Protein AF-A0AAV3UGQ1-F1 (afdb_monomer_lite)

Foldseek 3Di:
DDWDKDFDQDDDPDDPDDPNFKTKIKAFPPLCVPPVVVLVVVFVWDWDDDPTIIMIIGGPVGVVVSVVVCCVVVSDPPPPD

Radius of gyration: 12.82 Å; chains: 1; bounding box: 38×29×27 Å

Structure (mmCIF, N/CA/C/O backbone):
data_AF-A0AAV3UGQ1-F1
#
_entry.id   AF-A0AAV3UGQ1-F1
#
loop_
_atom_site.group_PDB
_atom_site.id
_atom_site.type_symbol
_atom_site.label_atom_id
_atom_site.label_alt_id
_atom_site.label_comp_id
_atom_site.label_asym_id
_atom_site.label_entity_id
_atom_site.label_seq_id
_atom_site.pdbx_PDB_ins_code
_atom_site.Cartn_x
_atom_site.Cartn_y
_atom_site.Cartn_z
_atom_site.occupancy
_atom_site.B_iso_or_equiv
_atom_site.auth_seq_id
_atom_site.auth_comp_id
_atom_site.auth_asym_id
_atom_site.auth_atom_id
_atom_site.pdbx_PDB_model_num
ATOM 1 N N . MET A 1 1 ? -5.613 11.807 16.963 1.00 44.09 1 MET A N 1
ATOM 2 C CA . MET A 1 1 ? -4.598 10.741 16.843 1.00 44.09 1 MET A CA 1
ATOM 3 C C . MET A 1 1 ? -4.037 10.824 15.438 1.00 44.09 1 MET A C 1
ATOM 5 O O . MET A 1 1 ? -4.734 10.462 14.506 1.00 44.09 1 MET A O 1
ATOM 9 N N . THR A 1 2 ? -2.866 11.437 15.272 1.00 44.09 2 THR A N 1
ATOM 10 C CA . THR A 1 2 ? -2.238 11.639 13.958 1.00 44.09 2 THR A CA 1
ATOM 11 C C . THR A 1 2 ? -1.505 10.358 13.581 1.00 44.09 2 THR A C 1
ATOM 13 O O . THR A 1 2 ? -0.453 10.071 14.149 1.00 44.09 2 THR A O 1
ATOM 16 N N . SER A 1 3 ? -2.079 9.560 12.685 1.00 51.62 3 SER A N 1
ATOM 17 C CA . SER A 1 3 ? -1.417 8.370 12.151 1.00 51.62 3 SER A CA 1
ATOM 18 C C . SER A 1 3 ? -0.228 8.802 11.291 1.00 51.62 3 SER A C 1
ATOM 20 O O . SER A 1 3 ? -0.392 9.519 10.307 1.00 51.62 3 SER A O 1
ATOM 22 N N . PHE A 1 4 ? 0.983 8.413 11.686 1.00 55.97 4 PHE A N 1
ATOM 23 C CA . PHE A 1 4 ? 2.203 8.712 10.939 1.00 55.97 4 PHE A CA 1
ATOM 24 C C . PHE A 1 4 ? 2.435 7.634 9.881 1.00 55.97 4 PHE A C 1
ATOM 26 O O . PHE A 1 4 ? 2.745 6.492 10.213 1.00 55.97 4 PHE A O 1
ATOM 33 N N . VAL A 1 5 ? 2.327 8.009 8.608 1.00 59.81 5 VAL A N 1
ATOM 34 C CA . VAL A 1 5 ? 2.732 7.165 7.479 1.00 59.81 5 VAL A CA 1
ATOM 35 C C . VAL A 1 5 ? 4.255 7.122 7.448 1.00 59.81 5 VAL A C 1
ATOM 37 O O . VAL A 1 5 ? 4.910 8.163 7.385 1.00 59.81 5 VAL A O 1
ATOM 40 N N . ARG A 1 6 ? 4.841 5.924 7.516 1.00 64.94 6 ARG A N 1
ATOM 41 C CA . ARG A 1 6 ? 6.292 5.741 7.391 1.00 64.94 6 ARG A CA 1
ATOM 42 C C . ARG A 1 6 ? 6.596 4.923 6.149 1.00 64.94 6 ARG A C 1
ATOM 44 O O . ARG A 1 6 ? 6.265 3.743 6.072 1.00 64.94 6 ARG A O 1
ATOM 51 N N . ILE A 1 7 ? 7.277 5.547 5.195 1.00 62.38 7 ILE A N 1
ATOM 52 C CA . ILE A 1 7 ? 7.874 4.848 4.059 1.00 62.38 7 ILE A CA 1
ATOM 53 C C . ILE A 1 7 ? 9.223 4.318 4.539 1.00 62.38 7 ILE A C 1
ATOM 55 O O . ILE A 1 7 ? 10.110 5.093 4.893 1.00 62.38 7 ILE A O 1
ATOM 59 N N . ILE A 1 8 ? 9.369 2.997 4.606 1.00 62.31 8 ILE A N 1
ATOM 60 C CA . ILE A 1 8 ? 10.619 2.360 5.023 1.00 62.31 8 ILE A CA 1
ATOM 61 C C . ILE A 1 8 ? 11.191 1.662 3.797 1.00 62.31 8 ILE A C 1
ATOM 63 O O . ILE A 1 8 ? 10.758 0.577 3.421 1.00 62.31 8 ILE A O 1
ATOM 67 N N . VAL A 1 9 ? 12.193 2.269 3.169 1.00 58.56 9 VAL A N 1
ATOM 68 C CA . VAL A 1 9 ? 12.979 1.587 2.138 1.00 58.56 9 VAL A CA 1
ATOM 69 C C . VAL A 1 9 ? 14.010 0.721 2.859 1.00 58.56 9 VAL A C 1
ATOM 71 O O . VAL A 1 9 ? 15.006 1.227 3.377 1.00 58.56 9 VAL A O 1
ATOM 74 N N . THR A 1 10 ? 13.762 -0.587 2.960 1.00 53.44 10 THR A N 1
ATOM 75 C CA . THR A 1 10 ? 14.735 -1.514 3.552 1.00 53.44 10 THR A CA 1
ATOM 76 C C . THR A 1 10 ? 15.919 -1.650 2.605 1.00 53.44 10 THR A C 1
ATOM 78 O O . THR A 1 10 ? 15.892 -2.419 1.651 1.00 53.44 10 THR A O 1
ATOM 81 N N . GLN A 1 11 ? 16.992 -0.912 2.877 1.00 47.06 11 GLN A N 1
ATOM 82 C CA . GLN A 1 11 ? 18.268 -1.094 2.200 1.00 47.06 11 GLN A CA 1
ATOM 83 C C . GLN A 1 11 ? 19.242 -1.769 3.167 1.00 47.06 11 GLN A C 1
ATOM 85 O O . GLN A 1 11 ? 19.929 -1.112 3.946 1.00 47.06 11 GLN A O 1
ATOM 90 N N . ARG A 1 12 ? 19.296 -3.108 3.150 1.00 48.06 12 ARG A N 1
ATOM 91 C CA . ARG A 1 12 ? 20.368 -3.862 3.817 1.00 48.06 12 ARG A CA 1
ATOM 92 C C . ARG A 1 12 ? 21.405 -4.306 2.790 1.00 48.06 12 ARG A C 1
ATOM 94 O O . ARG A 1 12 ? 21.195 -5.243 2.030 1.00 48.06 12 ARG A O 1
ATOM 101 N N . VAL A 1 13 ? 22.546 -3.622 2.785 1.00 50.78 13 VAL A N 1
ATOM 102 C CA . VAL A 1 13 ? 23.766 -4.042 2.086 1.00 50.78 13 VAL A CA 1
ATOM 103 C C . VAL A 1 13 ? 24.529 -5.004 2.990 1.00 50.78 13 VAL A C 1
ATOM 105 O O . VAL A 1 13 ? 25.171 -4.546 3.930 1.00 50.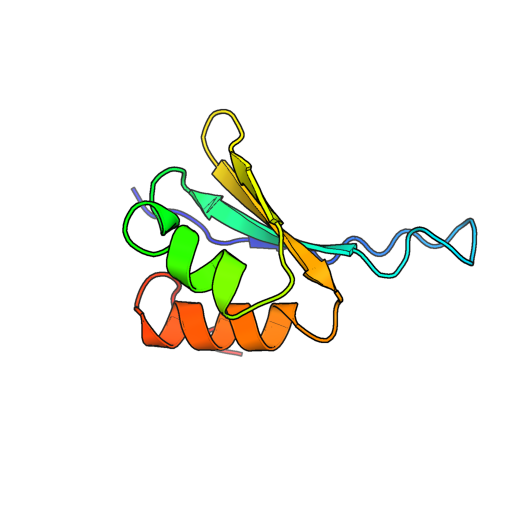78 13 VAL A O 1
ATOM 108 N N . THR A 1 14 ? 24.450 -6.317 2.722 1.00 49.38 14 THR A N 1
ATOM 109 C CA . THR A 1 14 ? 25.578 -7.268 2.918 1.00 49.38 14 THR A CA 1
ATOM 110 C C . THR A 1 14 ? 25.444 -8.628 2.197 1.00 49.38 14 THR A C 1
ATOM 112 O O . THR A 1 14 ? 26.345 -9.441 2.335 1.00 49.38 14 THR A O 1
ATOM 115 N N . ASP A 1 15 ? 24.406 -8.895 1.392 1.00 46.12 15 ASP A N 1
ATOM 116 C CA . ASP A 1 15 ? 24.386 -10.057 0.480 1.00 46.12 15 ASP A CA 1
ATOM 117 C C . ASP A 1 15 ? 23.553 -9.712 -0.770 1.00 46.12 15 ASP A C 1
ATOM 119 O O . ASP A 1 15 ? 22.437 -9.200 -0.672 1.00 46.12 15 ASP A O 1
ATOM 123 N N . ALA A 1 16 ? 24.168 -9.787 -1.950 1.00 51.09 16 ALA A N 1
ATOM 124 C CA . ALA A 1 16 ? 23.992 -8.748 -2.968 1.00 51.09 16 ALA A CA 1
ATOM 125 C C . ALA A 1 16 ? 22.86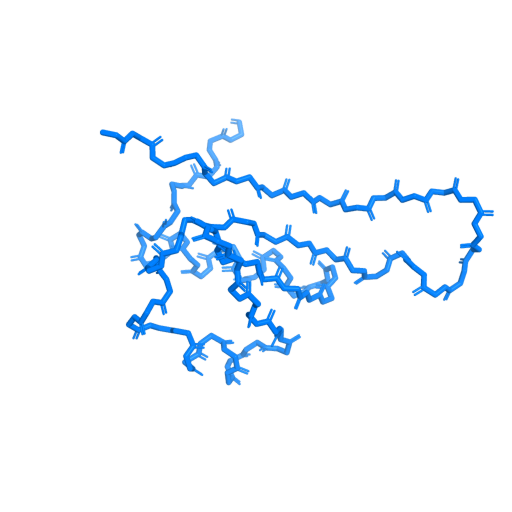5 -8.934 -3.998 1.00 51.09 16 ALA A C 1
ATOM 127 O O . ALA A 1 16 ? 22.729 -8.034 -4.830 1.00 51.09 16 ALA A O 1
ATOM 128 N N . SER A 1 17 ? 22.053 -9.998 -3.967 1.00 51.56 17 SER A N 1
ATOM 129 C CA . SER A 1 17 ? 21.263 -10.334 -5.173 1.00 51.56 17 SER A CA 1
ATOM 130 C C . SER A 1 17 ? 19.768 -10.611 -4.997 1.00 51.56 17 SER A C 1
ATOM 132 O O . SER A 1 17 ? 19.092 -10.702 -6.012 1.00 51.56 17 SER A O 1
ATOM 134 N N . TRP A 1 18 ? 19.229 -10.740 -3.778 1.00 49.12 18 TRP A N 1
ATOM 135 C CA . TRP A 1 18 ? 17.810 -11.129 -3.599 1.00 49.12 18 TRP A CA 1
ATOM 136 C C . TRP A 1 18 ? 16.998 -10.288 -2.604 1.00 49.12 18 TRP A C 1
ATOM 138 O O . TRP A 1 18 ? 15.777 -10.388 -2.579 1.00 49.12 18 TRP A O 1
ATOM 148 N N . PHE A 1 19 ? 17.641 -9.440 -1.796 1.00 50.12 19 PHE A N 1
ATOM 149 C CA . PHE A 1 19 ? 16.968 -8.683 -0.726 1.00 50.12 19 PHE A CA 1
ATOM 150 C C . PHE A 1 19 ? 16.851 -7.172 -0.984 1.00 50.12 19 PHE A C 1
ATOM 152 O O . PHE A 1 19 ? 16.351 -6.448 -0.124 1.00 50.12 19 PHE A O 1
ATOM 159 N N . ARG A 1 20 ? 17.313 -6.673 -2.141 1.00 54.03 20 ARG A N 1
ATOM 160 C CA . ARG A 1 20 ? 17.371 -5.227 -2.436 1.00 54.03 20 ARG A CA 1
ATOM 161 C C . ARG A 1 20 ? 16.136 -4.643 -3.119 1.00 54.03 20 ARG A C 1
ATOM 163 O O . ARG A 1 20 ? 16.049 -3.424 -3.220 1.00 54.03 20 ARG A O 1
ATOM 170 N N . ASP A 1 21 ? 15.178 -5.474 -3.512 1.00 55.69 21 ASP A N 1
ATOM 171 C CA . ASP A 1 21 ? 14.022 -5.035 -4.301 1.00 55.69 21 ASP A CA 1
ATOM 172 C C . ASP A 1 21 ? 12.719 -4.951 -3.498 1.00 55.69 21 ASP A C 1
ATOM 174 O O . ASP A 1 21 ? 11.667 -4.699 -4.074 1.00 55.69 21 ASP A O 1
ATOM 178 N N . ASN A 1 22 ? 12.750 -5.133 -2.174 1.00 56.16 22 ASN A N 1
ATOM 179 C CA . ASN A 1 22 ? 11.554 -4.936 -1.356 1.00 56.16 22 ASN A CA 1
ATOM 180 C C . ASN A 1 22 ? 11.549 -3.536 -0.751 1.00 56.16 22 ASN A C 1
ATOM 182 O O . ASN A 1 22 ? 12.203 -3.251 0.254 1.00 56.16 22 ASN A O 1
ATOM 186 N N . THR A 1 23 ? 10.776 -2.659 -1.383 1.00 72.25 23 THR A N 1
ATOM 187 C CA . THR A 1 23 ? 10.415 -1.362 -0.817 1.00 72.25 23 THR A CA 1
ATOM 188 C C . THR A 1 23 ? 9.050 -1.504 -0.145 1.00 72.25 23 THR A C 1
ATOM 190 O O . THR A 1 23 ? 8.188 -2.220 -0.656 1.00 72.25 23 THR A O 1
ATOM 193 N N . GLN A 1 24 ? 8.856 -0.871 1.017 1.00 82.81 24 GLN A N 1
ATOM 194 C CA . GLN A 1 24 ? 7.604 -0.996 1.766 1.00 82.81 24 GLN A CA 1
ATOM 195 C C . GLN A 1 24 ? 7.045 0.351 2.243 1.00 82.81 24 GLN A C 1
ATOM 197 O O . GLN A 1 24 ? 7.789 1.242 2.664 1.00 82.81 24 GLN A O 1
ATOM 202 N N . ILE A 1 25 ? 5.718 0.477 2.205 1.00 85.25 25 ILE A N 1
ATOM 203 C CA . ILE A 1 25 ? 4.967 1.588 2.806 1.00 85.25 25 ILE A CA 1
ATOM 204 C C . ILE A 1 25 ? 4.199 1.033 4.002 1.00 85.25 25 ILE A C 1
ATOM 206 O O . ILE A 1 25 ? 3.525 0.013 3.882 1.00 85.25 25 ILE A O 1
ATOM 210 N N . VAL A 1 26 ? 4.301 1.695 5.153 1.00 86.44 26 VAL A N 1
ATOM 211 C CA . VAL A 1 26 ? 3.545 1.338 6.355 1.00 86.44 26 VAL A CA 1
ATOM 212 C C . VAL A 1 26 ? 2.433 2.357 6.568 1.00 86.44 26 VAL A C 1
ATOM 214 O O . VAL A 1 26 ? 2.696 3.558 6.688 1.00 86.44 26 VAL A O 1
ATOM 217 N N . LEU A 1 27 ? 1.202 1.860 6.620 1.00 85.38 27 LEU A N 1
ATOM 218 C CA . LEU A 1 27 ? -0.024 2.616 6.852 1.00 85.38 27 LEU A CA 1
ATOM 219 C C . LEU A 1 27 ? -0.691 2.119 8.142 1.00 85.38 27 LEU A C 1
ATOM 221 O O . LEU A 1 27 ? -0.443 0.983 8.541 1.00 85.38 27 LEU A O 1
ATOM 225 N N . PRO A 1 28 ? -1.519 2.929 8.81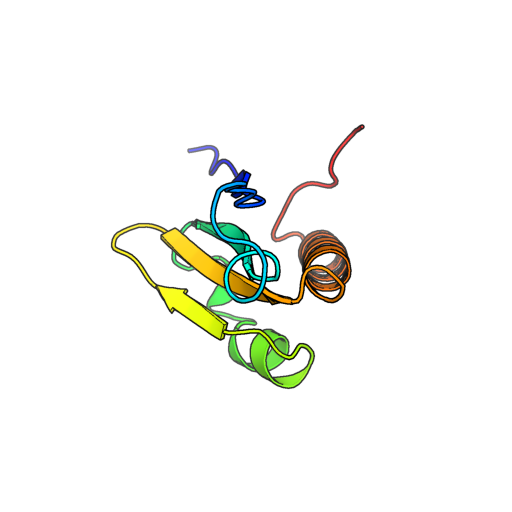9 1.00 83.81 28 PRO A N 1
ATOM 226 C CA . PRO A 1 28 ? -2.339 2.427 9.920 1.00 83.81 28 PRO A CA 1
ATOM 227 C C . PRO A 1 28 ? -3.356 1.399 9.402 1.00 83.81 28 PRO A C 1
ATOM 229 O O . PRO A 1 28 ? -3.837 1.513 8.269 1.00 83.81 28 PRO A O 1
ATOM 232 N N . THR A 1 29 ? -3.693 0.410 10.231 1.00 81.19 29 THR A N 1
ATOM 233 C CA . THR A 1 29 ? -4.727 -0.578 9.893 1.00 81.19 29 THR A CA 1
ATOM 234 C C . THR A 1 29 ? -6.041 0.126 9.554 1.00 81.19 29 THR A C 1
ATOM 236 O O . THR A 1 29 ? -6.448 1.075 10.224 1.00 81.19 29 THR A O 1
ATOM 239 N N . GLY A 1 30 ? -6.696 -0.327 8.484 1.00 79.62 30 GLY A N 1
ATOM 240 C CA . GLY A 1 30 ? -7.960 0.236 8.005 1.00 79.62 30 GLY A CA 1
ATOM 241 C C . GLY A 1 30 ? -7.823 1.430 7.055 1.00 79.62 30 GLY A C 1
ATOM 242 O O . GLY A 1 30 ? -8.806 1.803 6.430 1.00 79.62 30 GLY A O 1
ATOM 243 N N . ALA A 1 31 ? -6.625 1.997 6.851 1.00 81.75 31 ALA A N 1
ATOM 244 C CA . ALA A 1 31 ? -6.434 3.047 5.837 1.00 81.75 31 ALA A CA 1
ATOM 245 C C . ALA A 1 31 ? -6.648 2.552 4.401 1.00 81.75 31 ALA A C 1
ATOM 247 O O . ALA A 1 31 ? -6.909 3.347 3.506 1.00 81.75 31 ALA A O 1
ATOM 248 N N . LEU A 1 32 ? -6.499 1.248 4.175 1.00 83.00 32 LEU A N 1
ATOM 249 C CA . LEU A 1 32 ? -6.680 0.633 2.867 1.00 83.00 32 LEU A CA 1
ATOM 250 C C . LEU A 1 32 ? -7.988 -0.144 2.746 1.00 83.00 32 LEU A C 1
ATOM 252 O O . LEU A 1 32 ? -8.217 -0.695 1.684 1.00 83.00 32 LEU A O 1
ATOM 256 N N . ASP A 1 33 ? -8.836 -0.220 3.774 1.00 83.38 33 ASP A N 1
ATOM 257 C CA . ASP A 1 33 ? -9.986 -1.142 3.777 1.00 83.38 33 ASP A CA 1
ATOM 258 C C . ASP A 1 33 ? -10.899 -0.947 2.551 1.00 83.38 33 ASP A C 1
ATOM 260 O O . ASP A 1 33 ? -11.225 -1.902 1.854 1.00 83.38 33 ASP A O 1
ATOM 264 N N . ASP A 1 34 ? -11.180 0.310 2.195 1.00 85.31 34 ASP A N 1
ATOM 265 C CA . ASP A 1 34 ? -12.021 0.664 1.046 1.00 85.31 34 ASP A CA 1
ATOM 266 C C . ASP A 1 34 ? -11.355 0.472 -0.328 1.00 85.31 34 ASP A C 1
ATOM 268 O O . ASP A 1 34 ? -12.030 0.495 -1.358 1.00 85.31 34 ASP A O 1
ATOM 272 N N . CYS A 1 35 ? -10.026 0.350 -0.385 1.00 86.00 35 CYS A N 1
ATOM 273 C CA . CYS A 1 35 ? -9.286 0.455 -1.644 1.00 86.00 35 CYS A CA 1
ATOM 274 C C . CYS A 1 35 ? -8.139 -0.545 -1.822 1.00 86.00 35 CYS A C 1
ATOM 276 O O . CYS A 1 35 ? -7.431 -0.503 -2.827 1.00 86.00 35 CYS A O 1
ATOM 278 N N . ARG A 1 36 ? -7.973 -1.470 -0.878 1.00 86.56 36 ARG A N 1
ATOM 279 C CA . ARG A 1 36 ? -6.950 -2.513 -0.878 1.00 86.56 36 ARG A CA 1
ATOM 280 C C . ARG A 1 36 ? -7.046 -3.380 -2.120 1.00 86.56 36 ARG A C 1
ATOM 282 O O . ARG A 1 36 ? -6.047 -3.543 -2.810 1.00 86.56 36 ARG A O 1
ATOM 289 N N . ASP A 1 37 ? -8.234 -3.895 -2.420 1.00 86.56 37 ASP A N 1
ATOM 290 C CA . ASP A 1 37 ? -8.446 -4.750 -3.589 1.00 86.56 37 ASP A CA 1
ATOM 291 C C . ASP A 1 37 ? -8.105 -4.020 -4.890 1.00 86.56 37 ASP A C 1
ATOM 293 O O . ASP A 1 37 ? -7.505 -4.593 -5.796 1.00 86.56 37 ASP A O 1
ATOM 297 N N . GLU A 1 38 ? -8.452 -2.735 -4.977 1.00 89.31 38 GLU A N 1
ATOM 298 C CA . GLU A 1 38 ? -8.130 -1.897 -6.132 1.00 89.31 38 GLU A CA 1
ATOM 299 C C . GLU A 1 38 ? -6.618 -1.716 -6.254 1.00 89.31 38 GLU A C 1
ATOM 301 O O . GLU A 1 38 ? -6.045 -1.945 -7.315 1.00 89.31 38 GLU A O 1
ATOM 306 N N . LEU A 1 39 ? -5.964 -1.411 -5.137 1.00 87.06 39 LEU A N 1
ATOM 307 C CA . LEU A 1 39 ? -4.527 -1.229 -5.040 1.00 87.06 39 LEU A CA 1
ATOM 308 C C . LEU A 1 39 ? -3.746 -2.488 -5.454 1.00 87.06 39 LEU A C 1
ATOM 310 O O . LEU A 1 39 ? -2.812 -2.383 -6.248 1.00 87.06 39 LEU A O 1
ATOM 314 N N . GLU A 1 40 ? -4.134 -3.665 -4.953 1.00 87.12 40 GLU A N 1
ATOM 315 C CA . GLU A 1 40 ? -3.509 -4.957 -5.277 1.00 87.12 40 GLU A CA 1
ATOM 316 C C . GLU A 1 40 ? -3.787 -5.398 -6.728 1.00 87.12 40 GLU A C 1
ATOM 318 O O . GLU A 1 40 ? -2.988 -6.122 -7.321 1.00 87.12 40 GLU A O 1
ATOM 323 N N . GLN A 1 41 ? -4.882 -4.932 -7.343 1.00 88.31 41 GLN A N 1
ATOM 324 C CA . GLN A 1 41 ? -5.164 -5.155 -8.766 1.00 88.31 41 GLN A CA 1
ATOM 325 C C . GLN A 1 41 ? -4.429 -4.171 -9.685 1.00 88.31 41 GLN A C 1
ATOM 327 O O . GLN A 1 41 ? -3.962 -4.559 -10.760 1.00 88.31 41 GLN A O 1
ATOM 332 N N . ARG A 1 42 ? -4.330 -2.892 -9.298 1.00 89.56 42 ARG A N 1
ATOM 333 C CA . ARG A 1 42 ? -3.655 -1.848 -10.088 1.00 89.56 42 ARG A CA 1
ATOM 334 C C . ARG A 1 42 ? -2.145 -1.982 -10.043 1.00 89.56 42 ARG A C 1
ATOM 336 O O . ARG A 1 42 ? -1.467 -1.698 -11.033 1.00 89.56 42 ARG A O 1
ATOM 343 N N . PHE A 1 43 ? -1.615 -2.351 -8.886 1.00 86.94 43 PHE A N 1
ATOM 344 C CA . PHE A 1 43 ? -0.192 -2.389 -8.622 1.00 86.94 43 PHE A CA 1
ATOM 345 C C . PHE A 1 43 ? 0.212 -3.798 -8.211 1.00 86.94 43 PHE A C 1
ATOM 347 O O . PHE A 1 43 ? -0.448 -4.434 -7.401 1.00 86.94 43 PHE A O 1
ATOM 354 N N . MET A 1 44 ? 1.341 -4.279 -8.739 1.00 86.31 44 MET A N 1
ATOM 355 C CA . MET A 1 44 ? 1.914 -5.571 -8.353 1.00 86.31 44 MET A CA 1
ATOM 356 C C . MET A 1 44 ? 2.584 -5.460 -6.977 1.00 86.31 44 MET A C 1
ATOM 358 O O . MET A 1 44 ? 3.811 -5.455 -6.854 1.00 86.31 44 MET A O 1
ATOM 362 N N . ILE A 1 45 ? 1.754 -5.283 -5.957 1.00 87.38 45 ILE A N 1
ATOM 363 C CA . ILE A 1 45 ? 2.128 -5.175 -4.555 1.00 87.38 45 ILE A CA 1
ATOM 364 C C . ILE A 1 45 ? 1.306 -6.159 -3.730 1.00 87.38 45 ILE A C 1
ATOM 366 O O . ILE A 1 45 ? 0.302 -6.695 -4.187 1.00 87.38 45 ILE A O 1
ATOM 370 N N . THR A 1 46 ? 1.733 -6.372 -2.497 1.00 87.12 46 THR A N 1
ATOM 371 C CA . THR A 1 46 ? 1.028 -7.207 -1.530 1.00 87.12 46 THR A CA 1
ATOM 372 C C . THR A 1 46 ? 0.791 -6.400 -0.268 1.00 87.12 46 THR A C 1
ATOM 374 O O . THR A 1 46 ? 1.742 -5.857 0.303 1.00 87.12 46 THR A O 1
ATOM 377 N N . ALA A 1 47 ? -0.463 -6.318 0.167 1.00 87.06 47 ALA A N 1
ATOM 378 C CA . ALA A 1 47 ? -0.828 -5.701 1.433 1.00 87.06 47 ALA A CA 1
ATOM 379 C C . ALA A 1 47 ? -0.840 -6.761 2.542 1.00 87.06 47 ALA A C 1
ATOM 381 O O . ALA A 1 47 ? -1.582 -7.740 2.478 1.00 87.06 47 ALA A O 1
ATOM 382 N N . VAL A 1 48 ? -0.028 -6.560 3.576 1.00 86.81 48 VAL A N 1
ATOM 383 C CA . VAL A 1 48 ? 0.074 -7.444 4.739 1.00 86.81 48 VAL A CA 1
ATOM 384 C C . VAL A 1 48 ? -0.394 -6.690 5.970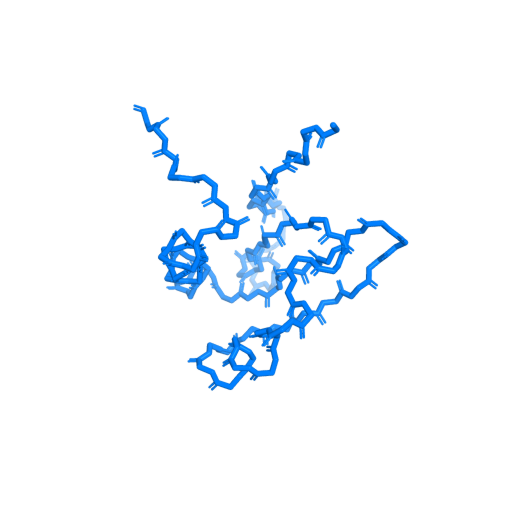 1.00 86.81 48 VAL A C 1
ATOM 386 O O . VAL A 1 48 ? 0.230 -5.707 6.362 1.00 86.81 48 VAL A O 1
ATOM 389 N N . ASP A 1 49 ? -1.472 -7.147 6.594 1.00 87.25 49 ASP A N 1
ATOM 390 C CA . ASP A 1 49 ? -1.922 -6.576 7.860 1.00 87.25 49 ASP A CA 1
ATOM 391 C C . ASP A 1 49 ? -1.090 -7.120 9.017 1.00 87.25 49 ASP A C 1
ATOM 393 O O . ASP A 1 49 ? -0.904 -8.326 9.187 1.00 87.25 49 ASP A O 1
ATOM 397 N N . GLU A 1 50 ? -0.596 -6.198 9.826 1.00 85.06 50 GLU A N 1
ATOM 398 C CA . GLU A 1 50 ? -0.016 -6.441 11.135 1.00 85.06 50 GLU A CA 1
ATOM 399 C C . GLU A 1 50 ? -0.969 -5.902 12.210 1.00 85.06 50 GLU A C 1
ATOM 401 O O . GLU A 1 50 ? -2.050 -5.397 11.916 1.00 85.06 50 GLU A O 1
ATOM 406 N N . GLN A 1 51 ? -0.582 -6.027 13.481 1.00 84.19 51 GLN A N 1
ATOM 407 C CA . GLN A 1 51 ? -1.477 -5.768 14.614 1.00 84.19 51 GLN A CA 1
ATOM 408 C C . GLN A 1 51 ? -2.190 -4.405 14.552 1.00 84.19 51 GLN A C 1
ATOM 410 O O . GLN A 1 51 ? -3.383 -4.348 14.828 1.00 84.19 51 GLN A O 1
ATOM 415 N N . ASP A 1 52 ? -1.480 -3.339 14.178 1.00 86.19 52 ASP A N 1
ATOM 416 C CA . ASP A 1 52 ? -2.020 -1.967 14.116 1.00 86.19 52 ASP A CA 1
ATOM 417 C C . ASP A 1 52 ? -1.643 -1.233 12.815 1.00 86.19 52 ASP A C 1
ATOM 419 O O . ASP A 1 52 ? -1.982 -0.067 12.605 1.00 86.19 52 ASP A O 1
ATOM 423 N N . THR A 1 53 ? -0.929 -1.912 11.915 1.00 87.12 53 THR A N 1
ATOM 424 C CA . THR A 1 53 ? -0.474 -1.328 10.655 1.00 87.12 53 THR A CA 1
ATOM 425 C C . THR A 1 53 ? -0.671 -2.269 9.486 1.00 87.12 53 THR A C 1
ATOM 427 O O . THR A 1 53 ? -0.408 -3.459 9.604 1.00 87.12 53 THR A O 1
ATOM 430 N N . THR A 1 54 ? -0.992 -1.722 8.321 1.00 88.12 54 THR A N 1
ATOM 431 C CA . THR A 1 54 ? -0.959 -2.443 7.052 1.00 88.12 54 THR A CA 1
ATOM 432 C C . THR A 1 54 ? 0.321 -2.091 6.302 1.00 88.12 54 THR A C 1
ATOM 434 O O . THR A 1 54 ? 0.647 -0.920 6.082 1.00 88.12 54 THR A O 1
ATOM 437 N N . ARG A 1 55 ? 1.070 -3.118 5.907 1.00 87.62 55 ARG A N 1
ATOM 438 C CA . ARG A 1 55 ? 2.329 -3.003 5.183 1.00 87.62 55 ARG A CA 1
ATOM 439 C C . ARG A 1 55 ? 2.134 -3.327 3.713 1.00 87.62 55 ARG A C 1
ATOM 441 O O . ARG A 1 55 ? 1.789 -4.446 3.357 1.00 87.62 55 ARG A O 1
ATOM 448 N N . LEU A 1 56 ? 2.406 -2.354 2.859 1.00 87.81 56 LEU A N 1
ATOM 449 C CA . LEU A 1 56 ? 2.447 -2.537 1.416 1.00 87.81 56 LEU A CA 1
ATOM 450 C C . LEU A 1 56 ? 3.851 -2.937 1.010 1.00 87.81 56 LEU A C 1
ATOM 452 O O . LEU A 1 56 ? 4.789 -2.172 1.222 1.00 87.81 56 LEU A O 1
ATOM 456 N N . ILE A 1 57 ? 3.989 -4.118 0.427 1.00 86.75 57 ILE A N 1
ATOM 457 C CA . ILE A 1 57 ? 5.260 -4.681 -0.014 1.00 86.75 57 ILE A CA 1
ATOM 458 C C . ILE A 1 57 ? 5.246 -4.724 -1.534 1.00 86.75 57 ILE A C 1
ATOM 460 O O . ILE A 1 57 ? 4.327 -5.276 -2.135 1.00 86.75 57 ILE A O 1
ATOM 464 N N . GLY A 1 58 ? 6.261 -4.145 -2.167 1.00 83.44 58 GLY A N 1
ATOM 465 C CA . GLY A 1 58 ? 6.325 -4.109 -3.617 1.00 83.44 58 GLY A CA 1
ATOM 466 C C . GLY A 1 58 ? 7.700 -3.767 -4.160 1.00 83.44 58 GLY A C 1
ATOM 467 O O . GLY A 1 58 ? 8.622 -3.382 -3.437 1.00 83.44 58 GLY A O 1
ATOM 468 N N . ASN A 1 59 ? 7.807 -3.876 -5.480 1.00 80.88 59 ASN A N 1
ATOM 469 C CA . ASN A 1 59 ? 9.011 -3.514 -6.213 1.00 80.88 59 ASN A CA 1
ATOM 470 C C . ASN A 1 59 ? 9.316 -2.005 -6.034 1.00 80.88 59 ASN A C 1
ATOM 472 O O . ASN A 1 59 ? 8.381 -1.193 -6.101 1.00 80.88 59 ASN A O 1
ATOM 476 N N . PRO A 1 60 ? 10.588 -1.585 -5.860 1.00 78.75 60 PRO A N 1
ATOM 477 C CA . PRO A 1 60 ? 10.992 -0.182 -5.746 1.00 78.75 60 PRO A CA 1
ATOM 478 C C . PRO A 1 60 ? 10.472 0.716 -6.864 1.00 78.75 60 PRO A C 1
ATOM 480 O O . PRO A 1 60 ? 10.261 1.900 -6.632 1.00 78.75 60 PRO A O 1
ATOM 483 N N . VAL A 1 61 ? 10.244 0.189 -8.070 1.00 82.06 61 VAL A N 1
ATOM 484 C CA . VAL A 1 61 ? 9.718 0.994 -9.188 1.00 82.06 61 VAL A CA 1
ATOM 485 C C . VAL A 1 61 ? 8.211 1.260 -9.083 1.00 82.06 61 VAL A C 1
ATOM 487 O O . VAL A 1 61 ? 7.693 2.174 -9.725 1.00 82.06 61 VAL A O 1
ATOM 490 N N . VAL A 1 62 ? 7.497 0.446 -8.302 1.00 84.56 62 VAL A N 1
ATOM 491 C CA . VA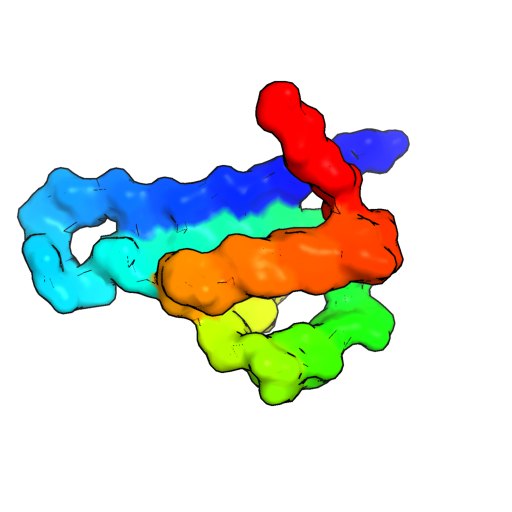L A 1 62 ? 6.038 0.501 -8.133 1.00 84.56 62 VAL A CA 1
ATOM 492 C C . VAL A 1 62 ? 5.665 1.318 -6.899 1.00 84.56 62 VAL A C 1
ATOM 494 O O . VAL A 1 62 ? 4.726 2.105 -6.963 1.00 84.56 62 VAL A O 1
ATOM 497 N N . ILE A 1 63 ? 6.425 1.198 -5.806 1.00 84.25 63 ILE A N 1
ATOM 498 C CA . ILE A 1 63 ? 6.142 1.892 -4.540 1.00 84.25 63 ILE A CA 1
ATOM 499 C C . ILE A 1 63 ? 5.956 3.418 -4.678 1.00 84.25 63 ILE A C 1
ATOM 501 O O . ILE A 1 63 ? 4.996 3.933 -4.108 1.00 84.25 63 ILE A O 1
ATOM 505 N N . PRO A 1 64 ? 6.765 4.163 -5.456 1.00 82.50 64 PRO A N 1
ATOM 506 C CA . PRO A 1 64 ? 6.537 5.594 -5.660 1.00 82.50 64 PRO A CA 1
ATOM 507 C C . PRO A 1 64 ? 5.188 5.899 -6.322 1.00 82.50 64 PRO A C 1
ATOM 509 O O . PRO A 1 64 ? 4.536 6.874 -5.968 1.00 82.50 64 PRO A O 1
ATOM 512 N N . LYS A 1 65 ? 4.738 5.043 -7.251 1.00 88.38 65 LYS A N 1
ATOM 513 C CA . LYS A 1 65 ? 3.437 5.192 -7.927 1.00 88.38 65 LYS A CA 1
ATOM 514 C C . LYS A 1 65 ? 2.278 4.891 -6.985 1.00 88.38 65 LYS A C 1
ATOM 516 O O . LYS A 1 65 ? 1.264 5.576 -7.022 1.00 88.38 65 LYS A O 1
ATOM 521 N N . VAL A 1 66 ? 2.449 3.880 -6.136 1.00 87.50 66 VAL A N 1
ATOM 522 C CA . VAL A 1 66 ? 1.505 3.543 -5.066 1.00 87.50 66 VAL A CA 1
ATOM 523 C C . VAL A 1 66 ? 1.375 4.717 -4.104 1.00 87.50 66 VAL A C 1
ATOM 525 O O . VAL A 1 66 ? 0.265 5.125 -3.797 1.00 87.50 66 VAL A O 1
ATOM 528 N N . HIS A 1 67 ? 2.492 5.310 -3.680 1.00 84.38 67 HIS A N 1
ATOM 529 C CA . HIS A 1 67 ? 2.480 6.489 -2.820 1.00 84.38 67 HIS A CA 1
ATOM 530 C C . HIS A 1 67 ? 1.732 7.672 -3.454 1.00 84.38 67 HIS A C 1
ATOM 532 O O . HIS A 1 67 ? 0.856 8.244 -2.816 1.00 84.38 67 HIS A O 1
ATOM 538 N N . ASP A 1 68 ? 2.025 8.009 -4.711 1.00 87.44 68 ASP A N 1
ATOM 539 C CA . ASP A 1 68 ? 1.347 9.097 -5.434 1.00 87.44 68 ASP A CA 1
ATOM 540 C C . ASP A 1 68 ? -0.169 8.863 -5.564 1.00 87.44 68 ASP A C 1
ATOM 542 O O . ASP A 1 68 ? -0.993 9.759 -5.352 1.00 87.44 68 ASP A O 1
ATOM 546 N N . TRP A 1 69 ? -0.552 7.611 -5.818 1.00 89.56 69 TRP A N 1
ATOM 547 C CA . TRP A 1 69 ? -1.950 7.208 -5.838 1.00 89.56 69 TRP A CA 1
ATOM 548 C C . TRP A 1 69 ? -2.603 7.342 -4.452 1.00 89.56 69 TRP A C 1
ATOM 550 O O . TRP A 1 69 ? -3.704 7.879 -4.356 1.00 89.56 69 TRP A O 1
ATOM 560 N N . LEU A 1 70 ? -1.916 6.955 -3.370 1.00 86.88 70 LEU A N 1
ATOM 561 C CA . LEU A 1 70 ? -2.411 7.121 -1.997 1.00 86.88 70 LEU A CA 1
ATOM 562 C C . LEU A 1 70 ? -2.603 8.600 -1.629 1.00 86.88 70 LEU A C 1
ATOM 564 O O . LEU A 1 70 ? -3.578 8.937 -0.956 1.00 86.88 70 LEU A O 1
ATOM 568 N N . VAL A 1 71 ? -1.705 9.484 -2.085 1.00 87.25 71 VAL A N 1
ATOM 569 C CA . VAL A 1 71 ? -1.854 10.942 -1.928 1.00 87.25 71 VAL A CA 1
ATOM 570 C C . VAL A 1 71 ? -3.100 11.416 -2.671 1.00 87.25 71 VAL A C 1
ATOM 572 O O . VAL A 1 71 ? -3.892 12.182 -2.125 1.00 87.25 71 VAL A O 1
ATOM 575 N N . SER A 1 72 ? -3.315 10.917 -3.891 1.00 87.62 72 SER A N 1
ATOM 576 C CA . SER A 1 72 ? -4.486 11.253 -4.709 1.00 87.62 72 SER A CA 1
ATOM 577 C C . SER A 1 72 ? -5.808 10.783 -4.091 1.00 87.62 72 SER A C 1
ATOM 579 O O . SER A 1 72 ? -6.826 11.450 -4.260 1.00 87.62 72 SER A O 1
ATOM 581 N N . GLN A 1 73 ? -5.801 9.672 -3.347 1.00 86.62 73 GLN A N 1
ATOM 582 C CA . GLN A 1 73 ? -6.954 9.214 -2.562 1.00 86.62 73 GLN A CA 1
ATOM 583 C C . GLN A 1 73 ? -7.122 9.965 -1.227 1.00 86.62 73 GLN A C 1
ATOM 585 O O . GLN A 1 73 ? -8.120 9.773 -0.538 1.00 86.62 73 GLN A O 1
ATOM 590 N N . GLY A 1 74 ? -6.157 10.804 -0.832 1.00 85.00 74 GLY A N 1
ATOM 591 C CA . GLY A 1 74 ? -6.158 11.493 0.463 1.00 85.00 74 GLY A CA 1
ATOM 592 C C . GLY A 1 74 ? -5.835 10.587 1.657 1.00 85.00 74 GLY A C 1
ATOM 593 O O . GLY A 1 74 ? -6.064 10.980 2.800 1.00 85.00 74 GLY A O 1
ATOM 594 N N . LEU A 1 75 ? -5.301 9.388 1.409 1.00 83.75 75 LEU A N 1
ATOM 595 C CA . LEU A 1 75 ? -4.956 8.401 2.440 1.00 83.75 75 LEU A CA 1
ATOM 596 C C . LEU A 1 75 ? -3.621 8.707 3.118 1.00 83.75 75 LEU A C 1
ATOM 598 O O . LEU A 1 75 ? -3.396 8.333 4.269 1.00 83.75 75 LEU A O 1
ATOM 602 N N . VAL A 1 76 ? -2.731 9.397 2.406 1.00 79.56 76 VAL A N 1
ATOM 603 C CA . VAL A 1 76 ? -1.456 9.878 2.936 1.00 79.56 76 VAL A CA 1
ATOM 604 C C . VAL A 1 76 ? -1.301 11.360 2.593 1.00 79.56 76 VAL A C 1
ATOM 606 O O . VAL A 1 76 ? -1.751 11.795 1.530 1.00 79.56 76 VAL A O 1
ATOM 609 N N . PRO A 1 77 ? -0.694 12.170 3.475 1.00 75.56 77 PRO A N 1
ATOM 610 C CA . PRO A 1 77 ? -0.414 13.558 3.144 1.00 75.56 77 PRO A CA 1
ATOM 611 C C . PRO A 1 77 ? 0.592 13.626 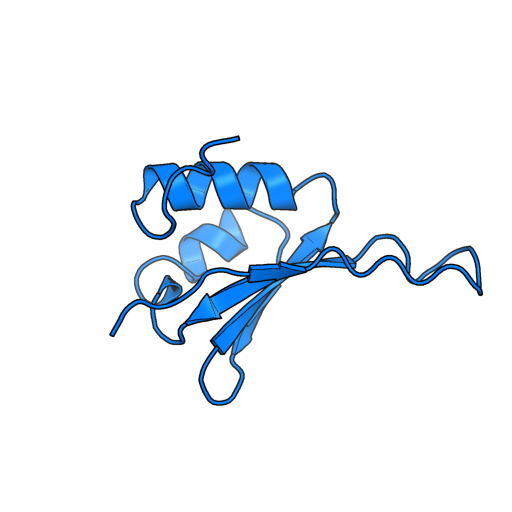1.986 1.00 75.56 77 PRO A C 1
ATOM 613 O O . PRO A 1 77 ? 1.474 12.763 1.902 1.00 75.56 77 PRO A O 1
ATOM 616 N N . PRO A 1 78 ? 0.518 14.654 1.118 1.00 72.19 78 PRO A N 1
ATOM 617 C CA . PRO A 1 78 ? 1.587 14.897 0.164 1.00 72.19 78 PRO A CA 1
ATOM 618 C C . PRO A 1 78 ? 2.885 15.056 0.953 1.00 72.19 78 PRO A C 1
ATOM 620 O O . PRO A 1 78 ? 2.933 15.781 1.950 1.00 72.19 78 PRO A O 1
ATOM 623 N N . THR A 1 79 ? 3.933 14.346 0.544 1.00 65.38 79 THR A N 1
ATOM 624 C CA . THR A 1 79 ? 5.256 14.571 1.120 1.00 65.38 79 THR A CA 1
ATOM 625 C C . THR A 1 79 ? 5.675 15.980 0.709 1.00 65.38 79 THR A C 1
ATOM 627 O O . THR A 1 79 ? 6.026 16.206 -0.444 1.00 65.38 79 THR A O 1
ATOM 630 N N . SER A 1 80 ? 5.547 16.952 1.614 1.00 58.25 80 SER A N 1
ATOM 631 C CA . SER A 1 80 ? 6.256 18.221 1.476 1.00 58.25 80 SER A CA 1
ATOM 632 C C . SER A 1 80 ? 7.737 17.904 1.646 1.00 58.25 80 SER A C 1
ATOM 634 O O . SER A 1 80 ? 8.172 17.649 2.768 1.00 58.25 80 SER A O 1
ATOM 636 N N . ASP A 1 81 ? 8.444 17.807 0.520 1.00 49.41 81 ASP A N 1
ATOM 637 C CA . ASP A 1 81 ? 9.908 17.873 0.454 1.00 49.41 81 ASP A CA 1
ATOM 638 C C . ASP A 1 81 ? 10.403 19.212 1.027 1.00 49.41 81 ASP A C 1
ATOM 640 O O . ASP A 1 81 ? 9.830 20.262 0.640 1.00 49.41 81 ASP A O 1
#

Organism: NCBI:txid1008152

Secondary structure (DSSP, 8-state):
-----EEEE----SS-SSSSS-EEEEEETTTTTTTHHHHHHHSSEEEEE-SSEEEEEE-TTTHHHHHHHHHHTTSS-----

pLDDT: mean 75.18, std 15.15, range [44.09, 89.56]

Sequence (81 aa):
MTSFVRIIVTQRVTDASWFRDNTQIVLPTGALDDCRDELEQRFMITAVDEQDTTRLIGNPVVIPKVHDWLVSQGLVPPTSD

InterPro domains:
  IPR056231 VNG_1110C-like [PF24397] (14-75)